Protein 9HNH (pdb70)

Foldseek 3Di:
DVVVLVVVLCVLVVDDDDQVVSLVSVVVVLVVCLVVPDLVVSLVSVLCCQVRPDHDQVSLLVSVVVSLVVLLVPHDPVVNLVSLLCCQVRHDHDQVSNLVSVVVVLVSCVVHDDPVSNVVSLVCCLVRRDHDVVSVVVVVVVVVVVVVVVD

Structure (mmCIF, N/CA/C/O backbone):
data_9HNH
#
_entry.id   9HNH
#
_cell.length_a   74.841
_cell.length_b   74.841
_cell.length_c   50.878
_cell.angle_alpha   90.000
_cell.angle_beta   90.000
_cell.angle_gamma   90.000
#
_symmetry.space_group_name_H-M   'I 41'
#
loop_
_atom_site.group_PDB
_atom_site.id
_atom_site.type_symbol
_atom_site.label_atom_id
_atom_site.label_alt_id
_atom_site.label_comp_id
_atom_site.label_asym_id
_atom_site.label_entity_id
_atom_site.label_seq_id
_atom_site.pdbx_PDB_ins_code
_atom_site.Cartn_x
_atom_site.Cartn_y
_atom_site.Cartn_z
_atom_site.occupancy
_atom_site.B_iso_or_equiv
_atom_site.auth_seq_id
_atom_site.auth_comp_id
_atom_site.auth_asym_id
_atom_site.auth_atom_id
_atom_site.pdbx_PDB_model_num
ATOM 1 N N . TRP A 1 23 ? -21.23013 12.17427 -1.15132 1.000 180.66101 2 TRP A N 1
ATOM 2 C CA . TRP A 1 23 ? -20.77917 11.60536 0.11277 1.000 175.69054 2 TRP A CA 1
ATOM 3 C C . TRP A 1 23 ? -19.26455 11.71350 0.25217 1.000 173.94350 2 TRP A C 1
ATOM 4 O O . TRP A 1 23 ? -18.61545 10.80539 0.77237 1.000 167.35404 2 TRP A O 1
ATOM 6 N N . GLU A 1 24 ? -18.70577 12.83399 -0.21541 1.000 182.53380 3 GLU A N 1
ATOM 7 C CA . GLU A 1 24 ? -17.26026 13.02244 -0.14400 1.000 179.15517 3 GLU A CA 1
ATOM 8 C C . GLU A 1 24 ? -16.79325 13.23489 1.29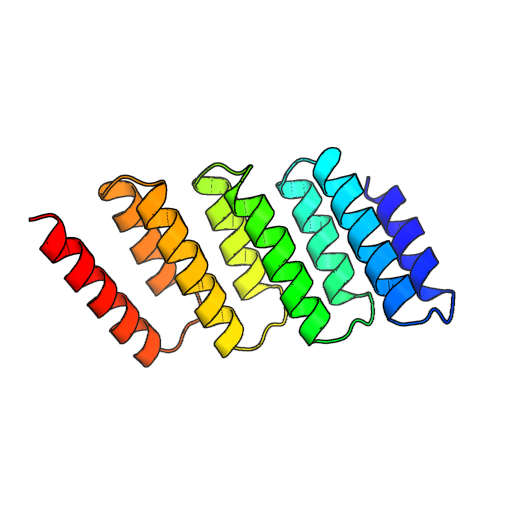133 1.000 181.30985 3 GLU A C 1
ATOM 9 O O . GLU A 1 24 ? -15.66338 12.86934 1.63512 1.000 173.84012 3 GLU A O 1
ATOM 15 N N . GLU A 1 25 ? -17.64362 13.81529 2.14089 1.000 170.91618 4 GLU A N 1
ATOM 16 C CA . GLU A 1 25 ? -17.31852 13.94038 3.55662 1.000 167.96647 4 GLU A CA 1
ATOM 17 C C . GLU A 1 25 ? -17.43961 12.60662 4.28225 1.000 158.11402 4 GLU A C 1
ATOM 18 O O . GLU A 1 25 ? -16.74136 12.38007 5.27739 1.000 151.15411 4 GLU A O 1
ATOM 20 N N . GLU A 1 26 ? -18.31259 11.71707 3.80273 1.000 162.71565 5 GLU A N 1
ATOM 21 C CA . GLU A 1 26 ? -18.42248 10.3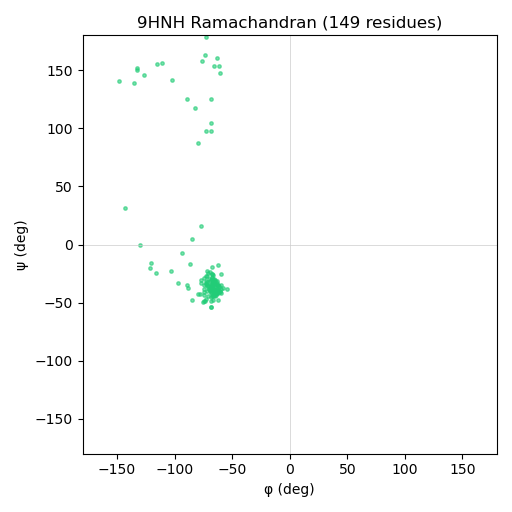9454 4.40768 1.000 157.92314 5 GLU A CA 1
ATOM 22 C C . GLU A 1 26 ? -17.17596 9.56130 4.13680 1.000 158.81495 5 GLU A C 1
ATOM 23 O O . GLU A 1 26 ? -16.70762 8.83117 5.01795 1.000 147.09293 5 GLU A O 1
ATOM 25 N N . LEU A 1 27 ? -16.62027 9.65899 2.92652 1.000 160.05293 6 LEU A N 1
ATOM 26 C CA . LEU A 1 27 ? -15.40372 8.91775 2.61668 1.000 146.83672 6 LEU A CA 1
ATOM 27 C C . LEU A 1 27 ? -14.17108 9.57596 3.21934 1.000 147.96117 6 LEU A C 1
ATOM 28 O O . LEU A 1 27 ? -13.20684 8.88079 3.55350 1.000 143.65404 6 LEU A O 1
ATOM 33 N N . GLU A 1 28 ? -14.17747 10.90393 3.35733 1.000 151.65203 7 GLU A N 1
ATOM 34 C CA . GLU A 1 28 ? -13.03733 11.58475 3.96044 1.000 150.55479 7 GLU A CA 1
ATOM 35 C C . GLU A 1 28 ? -12.87940 11.18983 5.42264 1.000 150.88187 7 GLU A C 1
ATOM 36 O O . GLU A 1 28 ? -11.76035 10.95949 5.89518 1.000 151.39667 7 GLU A O 1
ATOM 38 N N . LYS A 1 29 ? -13.99204 11.09787 6.15391 1.000 153.57397 8 LYS A N 1
ATOM 39 C CA . LYS A 1 29 ? -13.94335 10.59253 7.51877 1.000 145.67635 8 LYS A CA 1
ATOM 40 C C . LYS A 1 29 ? -13.62171 9.10422 7.56260 1.000 142.78977 8 LYS A C 1
ATOM 41 O O . LYS A 1 29 ? -13.11281 8.62359 8.58053 1.000 146.60207 8 LYS A O 1
ATOM 43 N N . PHE A 1 30 ? -13.89363 8.37199 6.47719 1.000 141.33624 9 PHE A N 1
ATOM 44 C CA . PHE A 1 30 ? -13.61463 6.94042 6.43882 1.000 136.66923 9 PHE A CA 1
ATOM 45 C C . PHE A 1 30 ? -12.14088 6.66542 6.16783 1.000 139.24347 9 PHE A C 1
ATOM 46 O O . PHE A 1 30 ? -11.54337 5.79404 6.80889 1.000 140.92854 9 PHE A O 1
ATOM 54 N N . ILE A 1 31 ? -11.53936 7.40235 5.23130 1.000 141.57830 10 ILE A N 1
ATOM 55 C CA . ILE A 1 31 ? -10.11894 7.22704 4.94244 1.000 145.14146 10 ILE A CA 1
ATOM 56 C C . ILE A 1 31 ? -9.28422 7.60267 6.15858 1.000 152.25315 10 ILE A C 1
ATOM 57 O O . ILE A 1 31 ? -8.31553 6.91490 6.50471 1.000 151.08375 10 ILE A O 1
ATOM 62 N N . ARG A 1 32 ? -9.65637 8.69141 6.83553 1.000 172.64233 11 ARG A N 1
ATOM 63 C CA . ARG A 1 32 ? -8.98314 9.05987 8.07468 1.000 179.08493 11 ARG A CA 1
ATOM 64 C C . ARG A 1 32 ? -9.25485 8.04683 9.17822 1.000 176.39430 11 ARG A C 1
ATOM 65 O O . ARG A 1 32 ? -8.42109 7.86709 10.07237 1.000 189.40881 11 ARG A O 1
ATOM 67 N N . TYR A 1 33 ? -10.40552 7.37358 9.12671 1.000 149.21704 12 TYR A N 1
ATOM 68 C CA . TYR A 1 33 ? -10.74907 6.39515 10.15361 1.000 144.47174 12 TYR A CA 1
ATOM 69 C C . TYR A 1 33 ? -9.87587 5.15046 10.04412 1.000 139.17520 12 TYR A C 1
ATOM 70 O O . TYR A 1 33 ? -9.37229 4.64292 11.05283 1.000 138.45752 12 TYR A O 1
ATOM 79 N N . LEU A 1 34 ? -9.67928 4.64747 8.82262 1.000 140.74256 13 LEU A N 1
ATOM 80 C CA . LEU A 1 34 ? -8.84496 3.46475 8.63080 1.000 142.70725 13 LEU A CA 1
ATOM 81 C C . LEU A 1 34 ? -7.36814 3.77325 8.81864 1.000 149.50580 13 LEU A C 1
ATOM 82 O O . LEU A 1 34 ? -6.61275 2.91850 9.29573 1.000 151.92061 13 LEU A O 1
ATOM 87 N N . LYS A 1 35 ? -6.93614 4.97399 8.43336 1.000 149.51416 14 LYS A N 1
ATOM 88 C CA . LYS A 1 35 ? -5.51604 5.29825 8.49163 1.000 148.52662 14 LYS A CA 1
ATOM 89 C C . LYS A 1 35 ? -5.05692 5.53410 9.92426 1.000 152.13423 14 LYS A C 1
ATOM 90 O O . LYS A 1 35 ? -3.92218 5.19593 10.27990 1.000 159.41732 14 LYS A O 1
ATOM 92 N N . GLU A 1 36 ? -5.92116 6.10388 10.76110 1.000 163.75065 15 GLU A N 1
ATOM 93 C CA . GLU A 1 36 ? -5.54108 6.46223 12.12612 1.000 163.90444 15 GLU A CA 1
ATOM 94 C C . GLU A 1 36 ? -5.47899 5.26894 13.07489 1.000 168.23017 15 GLU A C 1
ATOM 95 O O . GLU A 1 36 ? -5.45374 5.49638 14.29133 1.000 165.68504 15 GLU A O 1
ATOM 97 N N . ASN A 1 37 ? -5.44854 4.02504 12.60310 1.000 171.75708 16 ASN A N 1
ATOM 98 C CA . ASN A 1 37 ? -5.40680 2.88143 13.49985 1.000 177.60948 16 ASN A CA 1
ATOM 99 C C . ASN A 1 37 ? -4.62169 1.75690 12.84871 1.000 177.42174 16 ASN A C 1
ATOM 100 O O . ASN A 1 37 ? -4.72935 1.52983 11.64156 1.000 178.50209 16 ASN A O 1
ATOM 102 N N . ASP A 1 38 ? -3.82540 1.06599 13.65711 1.000 186.03431 17 ASP A N 1
ATOM 103 C CA . ASP A 1 38 ? -3.06505 -0.09460 13.19643 1.000 189.41765 17 ASP A CA 1
ATOM 104 C C . ASP A 1 38 ? -4.01891 -1.27834 13.15280 1.000 202.25209 17 ASP A C 1
ATOM 105 O O . ASP A 1 38 ? -4.15422 -2.03467 14.11647 1.000 199.24357 17 ASP A O 1
ATOM 107 N N . LEU A 1 39 ? -4.69718 -1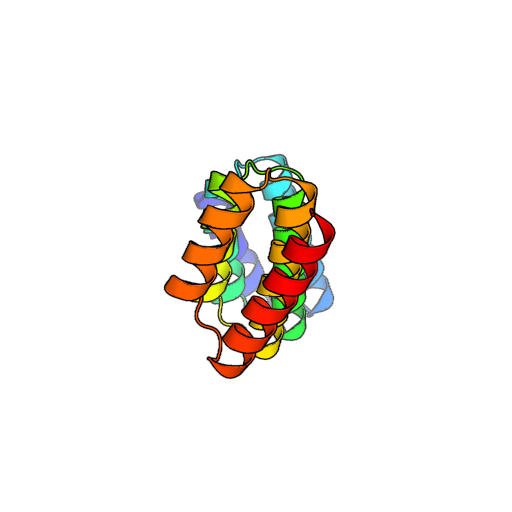.42936 12.02175 1.000 229.19704 18 LEU A N 1
ATOM 108 C CA . LEU A 1 39 ? -5.68248 -2.47989 11.85004 1.000 231.80046 18 LEU A CA 1
ATOM 109 C C . LEU A 1 39 ? -5.10420 -3.61786 11.02303 1.000 230.62652 18 LEU A C 1
ATOM 110 O O . LEU A 1 39 ? -4.34742 -3.37418 10.07638 1.000 235.19066 18 LEU A O 1
ATOM 115 N N . PRO A 1 40 ? -5.42541 -4.86289 11.37136 1.000 187.97876 19 PRO A N 1
ATOM 116 C CA . PRO A 1 40 ? -4.92261 -5.99725 10.59130 1.000 168.79789 19 PRO A CA 1
ATOM 117 C C . PRO A 1 40 ? -5.44766 -5.95309 9.16483 1.000 155.34710 19 PRO A C 1
ATOM 118 O O . PRO A 1 40 ? -6.43960 -5.28777 8.85678 1.000 152.14876 19 PRO A O 1
ATOM 122 N N . GLU A 1 41 ? -4.75505 -6.68068 8.28578 1.000 146.38960 20 GLU A N 1
ATOM 123 C CA . GLU A 1 41 ? -5.09470 -6.65139 6.86696 1.000 136.06513 20 GLU A CA 1
ATOM 124 C C . GLU A 1 41 ? -6.52323 -7.11774 6.62302 1.000 129.32521 20 GLU A C 1
ATOM 125 O O . GLU A 1 41 ? -7.24431 -6.52548 5.81362 1.000 125.57476 20 GLU A O 1
ATOM 131 N N . GLU A 1 42 ? -6.95396 -8.17268 7.31750 1.000 128.79746 21 GLU A N 1
ATOM 132 C CA . GLU A 1 42 ? -8.28500 -8.71774 7.06954 1.000 125.85588 21 GLU A CA 1
ATOM 133 C C . GLU A 1 42 ? -9.37694 -7.75719 7.52518 1.000 128.23787 21 GLU A C 1
ATOM 134 O O . GLU A 1 42 ? -10.38687 -7.58569 6.83240 1.000 121.55587 21 GLU A O 1
ATOM 140 N N . GLU A 1 43 ? -9.19823 -7.12554 8.68759 1.000 137.28454 22 GLU A N 1
ATOM 141 C CA . GLU A 1 43 ? -10.18974 -6.16241 9.15604 1.000 140.36669 22 GLU A CA 1
ATOM 142 C C . GLU A 1 43 ? -10.20820 -4.91997 8.27517 1.000 129.27174 22 GLU A C 1
ATOM 143 O O . GLU A 1 43 ? -11.27152 -4.33445 8.03910 1.000 125.98228 22 GLU A O 1
ATOM 149 N N . LYS A 1 44 ? -9.04165 -4.50274 7.77932 1.000 128.50594 23 LYS A N 1
ATOM 150 C CA . LYS A 1 44 ? -9.00050 -3.38605 6.84346 1.000 122.43122 23 LYS A CA 1
ATOM 151 C C . LYS A 1 44 ? -9.63227 -3.75902 5.50861 1.000 114.82034 23 LYS A C 1
ATOM 152 O O . LYS A 1 44 ? -10.20727 -2.89781 4.83432 1.000 109.11817 23 LYS A O 1
ATOM 158 N N . GLU A 1 45 ? -9.54709 -5.03348 5.11848 1.000 119.54818 24 GLU A N 1
ATOM 159 C CA . GLU A 1 45 ? -10.13234 -5.47399 3.85673 1.000 113.53633 24 GLU A CA 1
ATOM 160 C C . GLU A 1 45 ? -11.65163 -5.55889 3.93950 1.000 110.74067 24 GLU A C 1
ATOM 161 O O . GLU A 1 45 ? -12.34560 -5.17720 2.99155 1.000 108.82489 24 GLU A O 1
ATOM 167 N N . LYS A 1 46 ? -12.18852 -6.05882 5.05608 1.000 111.33516 25 LYS A N 1
ATOM 168 C CA . LYS A 1 46 ? -13.63924 -6.09465 5.21032 1.000 109.15004 25 LYS A CA 1
ATOM 169 C C . LYS A 1 46 ? -14.22413 -4.69214 5.30948 1.000 106.48207 25 LYS A C 1
ATOM 170 O O . LYS A 1 46 ? -15.34809 -4.45845 4.85348 1.000 104.91538 25 LYS A O 1
ATOM 176 N N . LEU A 1 47 ? -13.48125 -3.74864 5.89246 1.000 115.33587 26 LEU A N 1
ATOM 177 C CA . LEU A 1 47 ? -13.98577 -2.38461 6.01273 1.000 108.61341 26 LEU A CA 1
ATOM 178 C C . LEU A 1 47 ? -13.94021 -1.65579 4.67429 1.000 108.37956 26 LEU A C 1
ATOM 179 O O . LEU A 1 47 ? -14.85530 -0.89063 4.34806 1.000 107.58328 26 LEU A O 1
ATOM 184 N N . VAL A 1 48 ? -12.88664 -1.88036 3.88491 1.000 107.12346 27 VAL A N 1
ATOM 185 C CA . VAL A 1 48 ? -12.83230 -1.31024 2.54060 1.000 106.35945 27 VAL A CA 1
ATOM 186 C C . VAL A 1 48 ? -13.92722 -1.91093 1.66709 1.000 108.46158 27 VAL A C 1
ATOM 187 O O . VAL A 1 48 ? -14.58528 -1.20344 0.89401 1.000 108.94629 27 VAL A O 1
ATOM 191 N N . ARG A 1 49 ? -14.14529 -3.22357 1.78326 1.000 104.67924 28 ARG A N 1
ATOM 192 C CA . ARG A 1 49 ? -15.23471 -3.86963 1.05664 1.000 104.67239 28 ARG A CA 1
ATOM 193 C C . ARG A 1 49 ? -16.58671 -3.31240 1.48470 1.000 111.51838 28 ARG A C 1
ATOM 194 O O . ARG A 1 49 ? -17.42439 -2.96926 0.64364 1.000 115.48344 28 ARG A O 1
ATOM 202 N N . GLU A 1 50 ? -16.81673 -3.21961 2.79784 1.000 114.40477 29 GLU A N 1
ATOM 203 C CA . GLU A 1 50 ? -18.11814 -2.79438 3.30371 1.000 112.19090 29 GLU A CA 1
ATOM 204 C C . GLU A 1 50 ? -18.42527 -1.35057 2.92868 1.000 117.51656 29 GLU A C 1
ATOM 205 O O . GLU A 1 50 ? -19.59451 -0.99939 2.73268 1.000 126.28073 29 GLU A O 1
ATOM 211 N N . PHE A 1 51 ? -17.40004 -0.50271 2.82086 1.000 113.63525 30 PHE A N 1
ATOM 212 C CA . PHE A 1 51 ? -17.62990 0.86693 2.37460 1.000 115.98390 30 PHE A CA 1
ATOM 213 C C . PHE A 1 51 ? -17.89206 0.91081 0.87607 1.000 118.87226 30 PHE A C 1
ATOM 214 O O . PHE A 1 51 ? -18.84945 1.54685 0.42054 1.000 122.60385 30 PHE A O 1
ATOM 222 N N . LEU A 1 52 ? -17.04310 0.24371 0.09110 1.000 118.95877 31 LEU A N 1
ATOM 223 C CA . LEU A 1 52 ? -17.26635 0.16794 -1.34666 1.000 121.62216 31 LEU A CA 1
ATOM 224 C C . LEU A 1 52 ? -18.57188 -0.53452 -1.68924 1.000 128.49495 31 LEU A C 1
ATOM 225 O O . LEU A 1 52 ? -19.05560 -0.39448 -2.81671 1.000 133.56333 31 LEU A O 1
ATOM 230 N N . ARG A 1 53 ? -19.14841 -1.28719 -0.75065 1.000 128.42219 32 ARG A N 1
ATOM 231 C CA . ARG A 1 53 ? -20.45188 -1.90050 -0.96593 1.000 135.33537 32 ARG A CA 1
ATOM 232 C C . ARG A 1 53 ? -21.58531 -0.98418 -0.52457 1.000 140.98671 32 ARG A C 1
ATOM 233 O O . ARG A 1 53 ? -22.65426 -0.97862 -1.14421 1.000 149.44328 32 ARG A O 1
ATOM 235 N N . LYS A 1 54 ? -21.37055 -0.20499 0.53835 1.000 134.02038 33 LYS A N 1
ATOM 236 C CA . LYS A 1 54 ? -22.36271 0.78872 0.93510 1.000 139.38059 33 LYS A CA 1
ATOM 237 C C . LYS A 1 54 ? -22.49962 1.87381 -0.12524 1.000 149.08647 33 LYS A C 1
ATOM 238 O O . LYS A 1 54 ? -23.61632 2.28470 -0.46219 1.000 158.98779 33 LYS A O 1
ATOM 244 N N . ALA A 1 55 ? -21.37428 2.34605 -0.66648 1.000 160.86451 34 ALA A N 1
ATOM 245 C CA . ALA A 1 55 ? -21.42080 3.27619 -1.78614 1.000 170.16923 34 ALA A CA 1
ATOM 246 C C . ALA A 1 55 ? -21.85573 2.58996 -3.07390 1.000 178.61688 34 ALA A C 1
ATOM 247 O O . ALA A 1 55 ? -22.34935 3.26014 -3.98634 1.000 187.38469 34 ALA A O 1
ATOM 249 N N . LYS A 1 56 ? -21.68523 1.26909 -3.16374 1.000 166.69113 35 LYS A N 1
ATOM 250 C CA . LYS A 1 56 ? -22.20868 0.52328 -4.30242 1.000 169.68586 35 LYS A CA 1
ATOM 251 C C . LYS A 1 56 ? -23.73108 0.52962 -4.31621 1.000 177.11933 35 LYS A C 1
ATOM 252 O O . LYS A 1 56 ? -24.34235 0.56044 -5.39058 1.000 178.93372 35 LYS A O 1
ATOM 258 N N . GLU A 1 57 ? -24.35644 0.52008 -3.14109 1.000 189.69415 36 GLU A N 1
ATOM 259 C CA . GLU A 1 57 ? -25.80763 0.52876 -3.03432 1.000 194.84353 36 GLU A CA 1
ATOM 260 C C . GLU A 1 57 ? -26.39269 1.92746 -2.88759 1.000 199.60816 36 GLU A C 1
ATOM 261 O O . GLU A 1 57 ? -27.61947 2.07207 -2.92235 1.000 212.34232 36 GLU A O 1
ATOM 263 N N . ASN A 1 58 ? -25.55748 2.95711 -2.72592 1.000 186.28393 37 ASN A N 1
ATOM 264 C CA . ASN A 1 58 ? -26.04401 4.30751 -2.48378 1.000 186.48061 37 ASN A CA 1
ATOM 265 C C . ASN A 1 58 ? -25.60152 5.33617 -3.51377 1.000 188.76338 37 ASN A C 1
ATOM 266 O O . ASN A 1 58 ? -26.24104 6.38815 -3.61120 1.000 187.57590 37 ASN A O 1
ATOM 271 N N . LEU A 1 59 ? -24.54475 5.07718 -4.27643 1.000 207.65385 38 LEU A N 1
ATOM 272 C CA . LEU A 1 59 ? -24.02081 6.04718 -5.22490 1.000 203.95946 38 LEU A CA 1
ATOM 273 C C . LEU A 1 59 ? -24.26576 5.59514 -6.65773 1.000 208.88872 38 LEU A C 1
ATOM 274 O O . LEU A 1 59 ? -24.42450 4.40525 -6.94482 1.000 207.76276 38 LEU A O 1
ATOM 279 N N . ASN A 1 60 ? -24.29364 6.57241 -7.55716 1.000 206.74409 39 ASN A N 1
ATOM 280 C CA . ASN A 1 60 ? -24.27205 6.29425 -8.98028 1.000 210.00881 39 ASN A CA 1
ATOM 281 C C . ASN A 1 60 ? -22.85460 5.91644 -9.40405 1.000 218.09181 39 ASN A C 1
ATOM 282 O O . ASN A 1 60 ? -21.88588 6.24313 -8.71408 1.000 210.92546 39 ASN A O 1
ATOM 287 N N . PRO A 1 61 ? -22.70498 5.21031 -10.52894 1.000 261.84085 40 PRO A N 1
ATOM 288 C CA . PRO A 1 61 ? -21.37953 4.67215 -10.88468 1.000 255.60878 40 PRO A CA 1
ATOM 289 C C . PRO A 1 61 ? -20.29422 5.72164 -11.05964 1.000 248.11266 40 PRO A C 1
ATOM 290 O O . PRO A 1 61 ? -19.11328 5.39190 -10.89541 1.000 244.79307 40 PRO A O 1
ATOM 294 N N . GLU A 1 62 ? -20.63968 6.96729 -11.38844 1.000 214.96919 41 GLU A N 1
ATOM 295 C CA . GLU A 1 62 ? -19.60639 7.98651 -11.54175 1.000 198.82590 41 GLU A CA 1
ATOM 296 C C . GLU A 1 62 ? -19.04993 8.41167 -10.18870 1.000 194.65315 41 GLU A C 1
ATOM 297 O O . GLU A 1 62 ? -17.82935 8.47722 -10.00128 1.000 188.12828 41 GLU A O 1
ATOM 303 N N . GLU A 1 63 ? -19.93147 8.71395 -9.23261 1.000 191.49911 42 GLU A N 1
ATOM 304 C CA . GLU A 1 63 ? -19.46661 9.06247 -7.89440 1.000 187.39757 42 GLU A CA 1
ATOM 305 C C . GLU A 1 63 ? -18.81060 7.86742 -7.21576 1.000 182.65743 42 GLU A C 1
ATOM 306 O O . GLU A 1 63 ? -17.83465 8.02515 -6.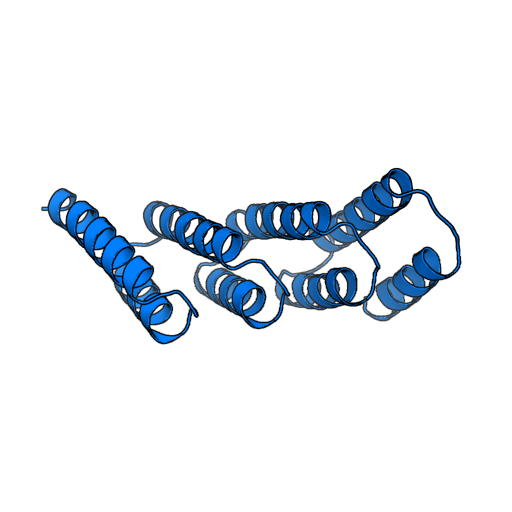47352 1.000 178.70198 42 GLU A O 1
ATOM 308 N N . LEU A 1 64 ? -19.32813 6.66074 -7.46630 1.000 189.77021 43 LEU A N 1
ATOM 309 C CA . LEU A 1 64 ? -18.73925 5.46298 -6.87592 1.000 177.78451 43 LEU A CA 1
ATOM 310 C C . LEU A 1 64 ? -17.31416 5.23746 -7.36576 1.000 167.06976 43 LEU A C 1
ATOM 311 O O . LEU A 1 64 ? -16.48126 4.70529 -6.62279 1.000 162.42874 43 LEU A O 1
ATOM 316 N N . PHE A 1 65 ? -17.00731 5.64050 -8.60147 1.000 168.27836 44 PHE A N 1
ATOM 317 C CA . PHE A 1 65 ? -15.64620 5.47958 -9.09960 1.000 158.69914 44 PHE A CA 1
ATOM 318 C C . PHE A 1 65 ? -14.69937 6.52811 -8.53171 1.000 145.78989 44 PHE A C 1
ATOM 319 O O . PHE A 1 65 ? -13.51170 6.24223 -8.33912 1.000 135.54096 44 PHE A O 1
ATOM 327 N N . LYS A 1 66 ? -15.19487 7.74088 -8.27413 1.000 155.33632 45 LYS A N 1
ATOM 328 C CA . LYS A 1 66 ? -14.35673 8.76020 -7.65206 1.000 152.32761 45 LYS A CA 1
ATOM 329 C C . LYS A 1 66 ? -13.88966 8.31346 -6.27242 1.000 148.00197 45 LYS A C 1
ATOM 330 O O . LYS A 1 66 ? -12.73455 8.54141 -5.89343 1.000 136.84459 45 LYS A O 1
ATOM 332 N N . VAL A 1 67 ? -14.77381 7.66774 -5.50980 1.000 150.73268 46 VAL A N 1
ATOM 333 C CA . VAL A 1 67 ? -14.37546 7.10391 -4.22462 1.000 142.76009 46 VAL A CA 1
ATOM 334 C C . VAL A 1 67 ? -13.42596 5.93199 -4.43350 1.000 137.31972 46 VAL A C 1
ATOM 335 O O . VAL A 1 67 ? -12.45925 5.75196 -3.68146 1.000 133.35481 46 VAL A O 1
ATOM 339 N N . PHE A 1 68 ? -13.68737 5.12365 -5.46519 1.000 131.93662 47 PHE A N 1
ATOM 340 C CA . PHE A 1 68 ? -12.90448 3.91667 -5.71218 1.000 121.49330 47 PHE A CA 1
ATOM 341 C C . PHE A 1 68 ? -11.43973 4.24423 -5.96942 1.000 121.10823 47 PHE A C 1
ATOM 342 O O . PHE A 1 68 ? -10.54669 3.50308 -5.54273 1.000 117.66863 47 PHE A O 1
ATOM 350 N N . LEU A 1 69 ? -11.17118 5.36061 -6.64947 1.000 129.41267 48 LEU A N 1
ATOM 351 C CA . LEU A 1 69 ? -9.78939 5.72949 -6.93725 1.000 126.50206 48 LEU A CA 1
ATOM 352 C C . LEU A 1 69 ? -9.06651 6.19429 -5.67918 1.000 130.77009 48 LEU A C 1
ATOM 353 O O . LEU A 1 69 ? -7.89609 5.85627 -5.46925 1.000 137.48767 48 LEU A O 1
ATOM 355 N N . ARG A 1 70 ? -9.74914 6.96033 -4.82524 1.000 127.33933 49 ARG A N 1
ATOM 356 C CA . ARG A 1 70 ? -9.09982 7.49117 -3.63190 1.000 129.49094 49 ARG A CA 1
ATOM 357 C C . ARG A 1 70 ? -8.74584 6.39284 -2.63679 1.000 131.13698 49 ARG A C 1
ATOM 358 O O . ARG A 1 70 ? -7.77574 6.53355 -1.88470 1.000 134.28685 49 ARG A O 1
ATOM 366 N N . ILE A 1 71 ? -9.50904 5.30061 -2.61215 1.000 128.61333 50 ILE A N 1
ATOM 367 C CA . ILE A 1 71 ? -9.24244 4.23341 -1.65306 1.000 127.31178 50 ILE A CA 1
ATOM 368 C C . ILE A 1 71 ? -8.03096 3.41439 -2.08010 1.000 130.53178 50 ILE A C 1
ATOM 369 O O . ILE A 1 71 ? -7.12077 3.16716 -1.28195 1.000 131.12601 50 ILE A O 1
ATOM 374 N N . ILE A 1 72 ? -7.99720 2.98327 -3.34406 1.000 138.63938 51 ILE A N 1
ATOM 375 C CA . ILE A 1 72 ? -6.85156 2.22117 -3.83646 1.000 134.38460 51 ILE A CA 1
ATOM 376 C C . ILE A 1 72 ? -5.58466 3.06167 -3.77124 1.000 147.26192 51 ILE A C 1
ATOM 377 O O . ILE A 1 72 ? -4.50368 2.56201 -3.43574 1.000 150.04493 51 ILE A O 1
ATOM 382 N N . ASN A 1 73 ? -5.69650 4.34958 -4.09314 1.000 182.31736 52 ASN A N 1
ATOM 383 C CA . ASN A 1 73 ? -4.52093 5.21067 -4.12877 1.000 188.02717 52 ASN A CA 1
ATOM 384 C C . ASN A 1 73 ? -3.96581 5.43572 -2.72611 1.000 195.24074 52 ASN A C 1
ATOM 385 O O . ASN A 1 73 ? -2.78406 5.17851 -2.46632 1.000 199.12761 52 ASN A O 1
ATOM 390 N N . GLU A 1 74 ? -4.81223 5.89390 -1.80263 1.000 160.58130 53 GLU A N 1
ATOM 391 C CA . GLU A 1 74 ? -4.37209 6.33151 -0.48323 1.000 149.16536 53 GLU A CA 1
ATOM 392 C C . GLU A 1 74 ? -4.24268 5.18113 0.51226 1.000 144.25472 53 GLU A C 1
ATOM 393 O O . GLU A 1 74 ? -3.23097 5.08655 1.21343 1.000 141.98454 53 GLU A O 1
ATOM 399 N N . VAL A 1 75 ? -5.24698 4.31577 0.59851 1.000 144.85073 54 VAL A N 1
ATOM 400 C CA . VAL A 1 75 ? -5.24109 3.27503 1.63509 1.000 135.19266 54 VAL A CA 1
ATOM 401 C C . VAL A 1 75 ? -4.13229 2.27107 1.33669 1.000 135.99312 54 VAL A C 1
ATOM 402 O O . VAL A 1 75 ? -4.08838 1.71042 0.22668 1.000 135.20175 54 VAL A O 1
ATOM 406 N N . PRO A 1 76 ? -3.22312 2.01048 2.27973 1.000 135.01837 55 PRO A N 1
ATOM 407 C CA . PRO A 1 76 ? -2.16119 1.02652 2.03336 1.000 136.94611 55 PRO A CA 1
ATOM 408 C C . PRO A 1 76 ? -2.68473 -0.40150 2.04348 1.000 143.75110 55 PRO A C 1
ATOM 409 O O . PRO A 1 76 ? -2.84893 -1.00844 3.10634 1.000 136.92614 55 PRO A O 1
ATOM 413 N N . LEU A 1 77 ? -2.94354 -0.94774 0.86413 1.000 129.84108 56 LEU A N 1
ATOM 414 C CA . LEU A 1 77 ? -3.53227 -2.26692 0.71219 1.000 125.00483 56 LEU A CA 1
ATOM 415 C C . LEU A 1 77 ? -2.55996 -3.22411 0.03738 1.000 124.52358 56 LEU A C 1
ATOM 416 O O . LEU A 1 77 ? -1.66042 -2.79669 -0.69463 1.000 120.72761 56 LEU A O 1
ATOM 421 N N . PRO A 1 78 ? -2.70437 -4.53178 0.26399 1.000 121.04912 57 PRO A N 1
ATOM 422 C CA . PRO A 1 78 ? -1.92223 -5.49476 -0.51727 1.000 122.07293 57 PRO A CA 1
ATOM 423 C C . PRO A 1 78 ? -2.23239 -5.36597 -1.99923 1.000 120.16719 57 PRO A C 1
ATOM 424 O O . PRO A 1 78 ? -3.35093 -5.03372 -2.39715 1.000 121.71131 57 PRO A O 1
ATOM 428 N N . GLU A 1 79 ? -1.21283 -5.62861 -2.81812 1.000 120.93279 58 GLU A N 1
ATOM 429 C CA . GLU A 1 79 ? -1.36260 -5.46518 -4.25946 1.000 114.18589 58 GLU A CA 1
ATOM 430 C C . GLU A 1 79 ? -2.39299 -6.43238 -4.82364 1.000 104.35453 58 GLU A C 1
ATOM 431 O O . GLU A 1 79 ? -3.17749 -6.06775 -5.70722 1.000 104.75806 58 GLU A O 1
ATOM 437 N N . GLU A 1 80 ? -2.40827 -7.67184 -4.32992 1.000 102.13261 59 GLU A N 1
ATOM 438 C CA . GLU A 1 80 ? -3.42544 -8.61217 -4.78362 1.000 98.30678 59 GLU A CA 1
ATOM 439 C C . GLU A 1 80 ? -4.81475 -8.16715 -4.35004 1.000 97.11723 59 GLU A C 1
ATOM 440 O O . GLU A 1 80 ? -5.80335 -8.45627 -5.03281 1.000 91.72056 59 GLU A O 1
ATOM 446 N N . PHE A 1 81 ? -4.91121 -7.45613 -3.22566 1.000 99.74338 60 PHE A N 1
ATOM 447 C CA . PHE A 1 81 ? -6.19595 -6.89341 -2.82520 1.000 98.38250 60 PHE A CA 1
ATOM 448 C C . PHE A 1 81 ? -6.58407 -5.71211 -3.70500 1.000 94.98117 60 PHE A C 1
ATOM 449 O O . PHE A 1 81 ? -7.77579 -5.48307 -3.93702 1.000 89.32779 60 PHE A O 1
ATOM 457 N N . LYS A 1 82 ? -5.60234 -4.95363 -4.20186 1.000 95.94986 61 LYS A N 1
ATOM 458 C CA . LYS A 1 82 ? -5.90400 -3.93231 -5.19920 1.000 90.93069 61 LYS A CA 1
ATOM 459 C C . LYS A 1 82 ? -6.44100 -4.56699 -6.47372 1.000 87.14709 61 LYS A C 1
ATOM 460 O O . LYS A 1 82 ? -7.39681 -4.06133 -7.07290 1.000 85.04399 61 LYS A O 1
ATOM 466 N N . LYS A 1 83 ? -5.83579 -5.67870 -6.90292 1.000 90.53570 62 LYS A N 1
ATOM 467 C CA . LYS A 1 83 ? -6.37690 -6.42935 -8.03097 1.000 83.44789 62 LYS A CA 1
ATOM 468 C C . LYS A 1 83 ? -7.78702 -6.92031 -7.73234 1.000 84.51445 62 LYS A C 1
ATOM 469 O O . LYS A 1 83 ? -8.66592 -6.87918 -8.60167 1.000 82.76928 62 LYS A O 1
ATOM 475 N N . LYS A 1 84 ? -8.01983 -7.38812 -6.50276 1.000 88.60113 63 LYS A N 1
ATOM 476 C CA . LYS A 1 84 ? -9.32718 -7.92665 -6.14334 1.000 86.38368 63 LYS A CA 1
ATOM 477 C C . LYS A 1 84 ? -10.39810 -6.84507 -6.17163 1.000 84.89094 63 LYS A C 1
ATOM 478 O O . LYS A 1 84 ? -11.50045 -7.07217 -6.68093 1.000 86.61217 63 LYS A O 1
ATOM 480 N N . LEU A 1 85 ? -10.09270 -5.66281 -5.63129 1.000 88.22376 64 LEU A N 1
ATOM 481 C CA . LEU A 1 85 ? -11.05281 -4.56466 -5.66590 1.000 87.60257 64 LEU A CA 1
ATOM 482 C C . LEU A 1 85 ? -11.37585 -4.16169 -7.09786 1.000 85.45242 64 LEU A C 1
ATOM 483 O O . LEU A 1 85 ? -12.51170 -3.78109 -7.40225 1.000 89.88068 64 LEU A O 1
ATOM 488 N N . VAL A 1 86 ? -10.38879 -4.23642 -7.99202 1.000 86.64917 65 VAL A N 1
ATOM 489 C CA . VAL A 1 86 ? -10.63530 -3.89950 -9.38971 1.000 83.84124 65 VAL A CA 1
ATOM 490 C C . VAL A 1 86 ? -11.54416 -4.93773 -10.03558 1.000 81.90294 65 VAL A C 1
ATOM 491 O O . VAL A 1 86 ? -12.43299 -4.59768 -10.82378 1.000 80.80548 65 VAL A O 1
ATOM 495 N N . GLU A 1 87 ? -11.34860 -6.21659 -9.70566 1.000 80.20415 66 GLU A N 1
ATOM 496 C CA . GLU A 1 87 ? -12.20928 -7.25747 -10.26007 1.000 78.75512 66 GLU A CA 1
ATOM 497 C C . GLU A 1 87 ? -13.61866 -7.17489 -9.68883 1.000 84.80881 66 GLU A C 1
ATOM 498 O O . GLU A 1 87 ? -14.59875 -7.39405 -10.40912 1.000 86.39837 66 GLU A O 1
ATOM 504 N N . GLU A 1 88 ? -13.73980 -6.86661 -8.39575 1.000 86.96765 67 GLU A N 1
ATOM 505 C CA . GLU A 1 88 ? -15.05584 -6.76193 -7.77306 1.000 88.31833 67 GLU A CA 1
ATOM 506 C C . GLU A 1 88 ? -15.82212 -5.55768 -8.30514 1.000 92.57033 67 GLU A C 1
ATOM 507 O O . GLU A 1 88 ? -17.01284 -5.65784 -8.62413 1.000 104.08753 67 GLU A O 1
ATOM 513 N N . TYR A 1 89 ? -15.15532 -4.40541 -8.40312 1.000 93.92598 68 TYR A N 1
ATOM 514 C CA . TYR A 1 89 ? -15.82619 -3.21072 -8.90205 1.000 92.82346 68 TYR A CA 1
ATOM 515 C C . TYR A 1 89 ? -16.11720 -3.30977 -10.39269 1.000 95.97061 68 TYR A C 1
ATOM 516 O O . TYR A 1 89 ? -17.14375 -2.80170 -10.85628 1.000 103.03185 68 TYR A O 1
ATOM 525 N N . PHE A 1 90 ? -15.23314 -3.95048 -11.15911 1.000 89.67870 69 PHE A N 1
ATOM 526 C CA . PHE A 1 90 ? -15.50457 -4.12913 -12.58027 1.000 89.31548 69 PHE A CA 1
ATOM 527 C C . PHE A 1 90 ? -16.58921 -5.17236 -12.80958 1.000 94.90981 69 PHE A C 1
ATOM 528 O O . PHE A 1 90 ? -17.29337 -5.11838 -13.82364 1.000 94.62757 69 PHE A O 1
ATOM 536 N N . GLU A 1 91 ? -16.74173 -6.12248 -11.88418 1.000 108.14344 70 GLU A N 1
ATOM 537 C CA . GLU A 1 91 ? -17.84044 -7.07722 -11.98192 1.000 101.66894 70 GLU A CA 1
ATOM 538 C C . GLU A 1 91 ? -19.18002 -6.38040 -11.78567 1.000 100.84775 70 GLU A C 1
ATOM 539 O O . GLU A 1 91 ? -20.11742 -6.58414 -12.56528 1.000 107.81404 70 GLU A O 1
ATOM 545 N N . TRP A 1 92 ? -19.28812 -5.55255 -10.74264 1.000 104.80007 71 TRP A N 1
ATOM 546 C CA . TRP A 1 92 ? -20.48426 -4.73589 -10.57012 1.000 110.55624 71 TRP A CA 1
ATOM 547 C C . TRP A 1 92 ? -20.65652 -3.75583 -11.72030 1.000 109.05273 71 TRP A C 1
ATOM 548 O O . TRP A 1 92 ? -21.78852 -3.44040 -12.10414 1.000 112.31530 71 TRP A O 1
ATOM 559 N N . ALA A 1 93 ? -19.54915 -3.25950 -12.27588 1.000 100.34206 72 ALA A N 1
ATOM 560 C CA . ALA A 1 93 ? -19.63337 -2.34679 -13.40891 1.000 98.47475 72 ALA A CA 1
ATOM 561 C C . ALA A 1 93 ? -20.18394 -3.04298 -14.64584 1.000 95.73277 72 ALA A C 1
ATOM 562 O O . ALA A 1 93 ? -20.77582 -2.39024 -15.51090 1.000 101.10748 72 ALA A O 1
ATOM 564 N N . LYS A 1 94 ? -20.00151 -4.35731 -14.74890 1.000 94.67254 73 LYS A N 1
ATOM 565 C CA . LYS A 1 94 ? -20.60333 -5.13736 -15.82192 1.000 96.00327 73 LYS A CA 1
ATOM 566 C C . LYS A 1 94 ? -22.02836 -5.56850 -15.50393 1.000 98.13985 73 LYS A C 1
ATOM 567 O O . LYS A 1 94 ? -22.62664 -6.30935 -16.29212 1.000 97.32552 73 LYS A O 1
ATOM 573 N N . GLU A 1 95 ? -22.58107 -5.12170 -14.37525 1.000 98.84368 74 GLU A N 1
ATOM 574 C CA . GLU A 1 95 ? -23.91263 -5.51158 -13.94374 1.000 105.59189 74 GLU A CA 1
ATOM 575 C C . GLU A 1 95 ? -24.87694 -4.34600 -13.78798 1.000 110.90921 74 GLU A C 1
ATOM 576 O O . GLU A 1 95 ? -26.08853 -4.58076 -13.71845 1.000 135.13512 74 GLU A O 1
ATOM 582 N N . ASN A 1 96 ? -24.38787 -3.10330 -13.72355 1.000 104.71643 75 ASN A N 1
ATOM 583 C CA . ASN A 1 96 ? -25.26665 -1.96344 -13.48725 1.000 106.05094 75 ASN A CA 1
ATOM 584 C C . ASN A 1 96 ? -24.84067 -0.73380 -14.28211 1.000 103.73291 75 ASN A C 1
ATOM 585 O O . ASN A 1 96 ? -25.04964 0.39763 -13.83056 1.000 110.75505 75 ASN A O 1
ATOM 590 N N . LEU A 1 97 ? -24.25616 -0.92528 -15.46346 1.000 105.27176 76 LEU A N 1
ATOM 591 C CA . LEU A 1 97 ? -23.73694 0.18001 -16.25650 1.000 98.87870 76 LEU A CA 1
ATOM 592 C C . LEU A 1 97 ? -24.13675 0.02802 -17.71552 1.000 95.78066 76 LEU A C 1
ATOM 593 O O . LEU A 1 97 ? -24.10091 -1.07520 -18.26840 1.000 89.99327 76 LEU A O 1
ATOM 598 N N . ASN A 1 98 ? -24.51578 1.14508 -18.33346 1.000 94.24427 77 ASN A N 1
ATOM 599 C CA . ASN A 1 98 ? -24.76091 1.16299 -19.76275 1.000 91.15716 77 ASN A CA 1
ATOM 600 C C . ASN A 1 98 ? -23.42986 1.09233 -20.51320 1.000 89.64482 77 ASN A C 1
ATOM 601 O O . ASN A 1 98 ? -22.36800 1.33005 -19.93137 1.000 85.10027 77 ASN A O 1
ATOM 606 N N . PRO A 1 99 ? -23.45988 0.74540 -21.80509 1.000 90.15313 78 PRO A N 1
ATOM 607 C CA . PRO A 1 99 ? -22.19674 0.59967 -22.55296 1.000 85.04982 78 PRO A CA 1
ATOM 608 C C . PRO A 1 99 ? -21.27771 1.81274 -22.50210 1.00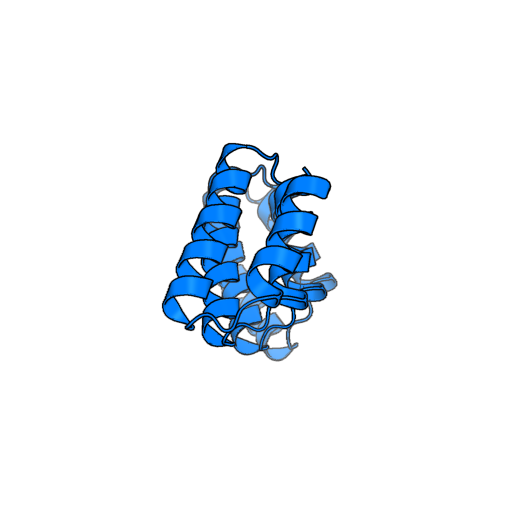0 85.30442 78 PRO A C 1
ATOM 609 O O . PRO A 1 99 ? -20.05504 1.64505 -22.41366 1.000 86.77098 78 PRO A O 1
ATOM 613 N N . GLU A 1 100 ? -21.82465 3.02874 -22.55320 1.000 84.34241 79 GLU A N 1
ATOM 614 C CA . GLU A 1 100 ? -20.97627 4.21672 -22.60015 1.000 81.96807 79 GLU A CA 1
ATOM 615 C C . GLU A 1 100 ? -20.23461 4.42361 -21.28415 1.000 85.26893 79 GLU A C 1
ATOM 616 O O . GLU A 1 100 ? -19.00498 4.55434 -21.26715 1.000 86.15439 79 GLU A O 1
ATOM 618 N N . GLU A 1 101 ? -20.96578 4.45846 -20.16830 1.000 84.38819 80 GLU A N 1
ATOM 619 C CA . GLU A 1 101 ? -20.34030 4.72872 -18.87928 1.000 91.53913 80 GLU A CA 1
ATOM 620 C C . GLU A 1 101 ? -19.47561 3.57145 -18.39665 1.000 88.44208 80 GLU A C 1
ATOM 621 O O . GLU A 1 101 ? -18.55335 3.79437 -17.60493 1.000 85.91690 80 GLU A O 1
ATOM 627 N N . LEU A 1 102 ? -19.75049 2.34400 -18.84526 1.000 92.35086 81 LEU A N 1
ATOM 628 C CA . LEU A 1 102 ? -18.86407 1.23457 -18.50964 1.000 85.03935 81 LEU A CA 1
ATOM 629 C C . LEU A 1 102 ? -17.52796 1.36607 -19.22834 1.000 78.33484 81 LEU A C 1
ATOM 630 O O . LEU A 1 102 ? -16.47563 1.06140 -18.65522 1.000 78.15774 81 LEU A O 1
ATOM 635 N N . PHE A 1 103 ? -17.55003 1.81717 -20.48492 1.000 79.09441 82 PHE A N 1
ATOM 636 C CA . PHE A 1 103 ? -16.30407 2.03192 -21.21281 1.000 74.54179 82 PHE A CA 1
ATOM 637 C C . PHE A 1 103 ? -15.50468 3.17908 -20.60775 1.000 73.46513 82 PHE A C 1
ATOM 638 O O . PHE A 1 103 ? -14.26931 3.13502 -20.58186 1.000 79.98265 82 PHE A O 1
ATOM 646 N N . LYS A 1 104 ? -16.19009 4.21569 -20.11751 1.000 79.98304 83 LYS A N 1
ATOM 647 C CA . LYS A 1 104 ? -15.49146 5.30239 -19.43812 1.000 86.02307 83 LYS A CA 1
ATOM 648 C C . LYS A 1 104 ? -14.86125 4.82029 -18.13834 1.000 77.04907 83 LYS A C 1
ATOM 649 O O . LYS A 1 104 ? -13.72965 5.19762 -17.81251 1.000 78.74305 83 LYS A O 1
ATOM 655 N N . VAL A 1 105 ? -15.58025 3.98831 -17.38271 1.000 76.92652 84 VAL A N 1
ATOM 656 C CA . VAL A 1 105 ? -15.02560 3.43386 -16.15313 1.000 77.21254 84 VAL A CA 1
ATOM 657 C C . VAL A 1 105 ? -13.85872 2.50609 -16.46791 1.000 77.02471 84 VAL A C 1
ATOM 658 O O . VAL A 1 105 ? -12.84382 2.49921 -15.76100 1.000 76.48580 84 VAL A O 1
ATOM 662 N N . PHE A 1 106 ? -13.97288 1.72820 -17.54673 1.000 73.61306 85 PHE A N 1
ATOM 663 C CA . PHE A 1 106 ? -12.90460 0.80708 -17.91961 1.000 65.55620 85 PHE A CA 1
ATOM 664 C C . PHE A 1 106 ? -11.63428 1.55302 -18.31091 1.000 67.65702 85 PHE A C 1
ATOM 665 O O . PHE A 1 106 ? -10.52723 1.13175 -17.95439 1.000 66.70626 85 PHE A O 1
ATOM 673 N N . LEU A 1 107 ? -11.77163 2.65905 -19.04758 1.000 67.43229 86 LEU A N 1
ATOM 674 C CA . LEU A 1 107 ? -10.59892 3.43109 -19.44755 1.000 62.40158 86 LEU A CA 1
ATOM 675 C C . LEU A 1 107 ? -9.89607 4.03415 -18.24081 1.000 60.72609 86 LEU A C 1
ATOM 676 O O . LEU A 1 107 ? -8.66186 4.03176 -18.16594 1.000 63.81964 86 LEU A O 1
ATOM 681 N N . ARG A 1 108 ? -10.66562 4.55438 -17.28367 1.000 60.89097 87 ARG A N 1
ATOM 682 C CA . ARG A 1 108 ? -10.05961 5.20814 -16.13105 1.000 67.11475 87 ARG A CA 1
ATOM 683 C C . ARG A 1 108 ? -9.40689 4.20429 -15.18873 1.000 66.87240 87 ARG A C 1
ATOM 684 O O . ARG A 1 108 ? -8.45588 4.55326 -14.48153 1.000 68.36103 87 ARG A O 1
ATOM 692 N N . ILE A 1 109 ? -9.89450 2.96219 -15.15854 1.000 69.97097 88 ILE A N 1
ATOM 693 C CA . ILE A 1 109 ? -9.21737 1.93334 -14.37436 1.000 66.73021 88 ILE A CA 1
ATOM 694 C C . ILE A 1 109 ? -7.86884 1.59664 -14.99822 1.000 63.76351 88 ILE A C 1
ATOM 695 O O . ILE A 1 109 ? -6.86785 1.41939 -14.29329 1.000 63.01367 88 ILE A O 1
ATOM 700 N N . ILE A 1 110 ? -7.81672 1.51892 -16.32900 1.000 64.46473 89 ILE A N 1
ATOM 701 C C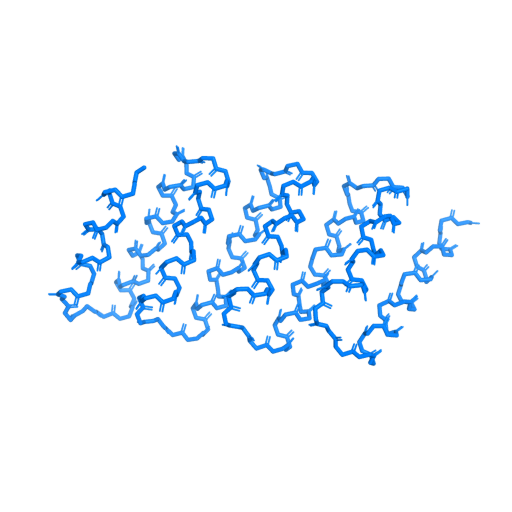A . ILE A 1 110 ? -6.57169 1.17616 -17.00757 1.000 60.34158 89 ILE A CA 1
ATOM 702 C C . ILE A 1 110 ? -5.54860 2.29715 -16.85847 1.000 61.11876 89 ILE A C 1
ATOM 703 O O . ILE A 1 110 ? -4.35856 2.04309 -16.63532 1.000 60.13350 89 ILE A O 1
ATOM 708 N N . ASN A 1 111 ? -5.99343 3.55144 -16.95718 1.000 60.04712 90 ASN A N 1
ATOM 709 C CA . ASN A 1 111 ? -5.08220 4.69061 -17.00240 1.000 59.07553 90 ASN A CA 1
ATOM 710 C C . ASN A 1 111 ? -4.72271 5.23545 -15.62422 1.000 61.44315 90 ASN A C 1
ATOM 711 O O . ASN A 1 111 ? -3.57979 5.65258 -15.40798 1.000 68.03962 90 ASN A O 1
ATOM 716 N N . GLU A 1 112 ? -5.66973 5.25517 -14.68635 1.000 61.60258 91 GLU A N 1
ATOM 717 C CA . GLU A 1 112 ? -5.45577 5.93591 -13.41590 1.000 59.77224 91 GLU A CA 1
ATOM 718 C C . GLU A 1 112 ? -5.15270 4.99898 -12.25447 1.000 58.75506 91 GLU A C 1
ATOM 719 O O . GLU A 1 112 ? -4.55073 5.44206 -11.27059 1.000 58.54792 91 GLU A O 1
ATOM 725 N N . VAL A 1 113 ? -5.54642 3.73215 -12.33056 1.000 60.10804 92 VAL A N 1
ATOM 726 C CA . VAL A 1 113 ? -5.31615 2.77561 -11.25403 1.000 61.87108 92 VAL A CA 1
ATOM 727 C C . VAL A 1 113 ? -3.96200 2.10897 -11.49011 1.000 62.08716 92 VAL A C 1
ATOM 728 O O . VAL A 1 113 ? -3.74445 1.55154 -12.57798 1.000 62.74230 92 VAL A O 1
ATOM 732 N N . PRO A 1 114 ? -3.04339 2.14175 -10.52083 1.000 61.76321 93 PRO A N 1
ATOM 733 C CA . PRO A 1 114 ? -1.75708 1.45013 -10.68805 1.000 61.83702 93 PRO A CA 1
ATOM 734 C C . PRO A 1 114 ? -1.91898 -0.06058 -10.69252 1.000 64.57895 93 PRO A C 1
ATOM 735 O O . PRO A 1 114 ? -2.13422 -0.67582 -9.64298 1.000 68.01669 93 PRO A O 1
ATOM 739 N N . LEU A 1 115 ? -1.81906 -0.66683 -11.86927 1.000 67.92246 94 LEU A N 1
ATOM 740 C CA . LEU A 1 115 ? -2.04228 -2.09296 -12.02309 1.000 64.30083 94 LEU A CA 1
ATOM 741 C C . LEU A 1 115 ? -0.92210 -2.71701 -12.83856 1.000 58.59123 94 LEU A C 1
ATOM 742 O O . LEU A 1 115 ? -0.32668 -2.05612 -13.69644 1.000 55.52411 94 LEU A O 1
ATOM 747 N N . PRO A 1 116 ? -0.60710 -3.98468 -12.58389 1.000 61.01895 95 PRO A N 1
ATOM 748 C CA . PRO A 1 116 ? 0.37033 -4.67979 -13.42527 1.000 59.70055 95 PRO A CA 1
ATOM 749 C C . PRO A 1 116 ? -0.15754 -4.84395 -14.84097 1.000 58.52583 95 PRO A C 1
ATOM 750 O O . PRO A 1 116 ? -1.36826 -4.88841 -15.07907 1.000 52.28301 95 PRO A O 1
ATOM 754 N N . GLU A 1 117 ? 0.77547 -4.93242 -15.79136 1.000 61.62412 96 GLU A N 1
ATOM 755 C CA . GLU A 1 117 ? 0.38254 -4.96203 -17.19529 1.000 59.46914 96 GLU A CA 1
ATOM 756 C C . GLU A 1 117 ? -0.39534 -6.22649 -17.53062 1.000 58.75098 96 GLU A C 1
ATOM 757 O O . GLU A 1 117 ? -1.36291 -6.17665 -18.29775 1.000 58.52321 96 GLU A O 1
ATOM 763 N N . GLU A 1 118 ? 0.00686 -7.36714 -16.96590 1.000 62.57050 97 GLU A N 1
ATOM 764 C CA . GLU A 1 118 ? -0.71052 -8.60909 -17.23318 1.000 62.37803 97 GLU A CA 1
ATOM 765 C C . GLU A 1 118 ? -2.14536 -8.53173 -16.72958 1.000 57.57628 97 GLU A C 1
ATOM 766 O O . GLU A 1 118 ? -3.07015 -9.01968 -17.38873 1.000 59.55746 97 GLU A O 1
ATOM 772 N N . PHE A 1 119 ? -2.35263 -7.91324 -15.56500 1.000 56.86970 98 PHE A N 1
ATOM 773 C CA . PHE A 1 119 ? -3.70855 -7.73528 -15.06115 1.000 57.89797 98 PHE A CA 1
ATOM 774 C C . PHE A 1 119 ? -4.49486 -6.74932 -15.91426 1.000 56.79900 98 PHE A C 1
ATOM 775 O O . PHE A 1 119 ? -5.71022 -6.90625 -16.07598 1.000 52.20422 98 PHE A O 1
ATOM 783 N N . LYS A 1 120 ? -3.82761 -5.72897 -16.46090 1.000 56.68204 99 LYS A N 1
ATOM 784 C CA . LYS A 1 120 ? -4.50330 -4.83079 -17.39059 1.000 55.54086 99 LYS A CA 1
ATOM 785 C C . LYS A 1 120 ? -4.96179 -5.58395 -18.63060 1.000 56.55535 99 LYS A C 1
ATOM 786 O O . LYS A 1 120 ? -6.07290 -5.36274 -19.12572 1.000 59.70101 99 LYS A O 1
ATOM 792 N N . LYS A 1 121 ? -4.11533 -6.48112 -19.14412 1.000 57.91663 100 LYS A N 1
ATOM 793 C CA . LYS A 1 121 ? -4.52199 -7.34287 -20.24803 1.000 57.52406 100 LYS A CA 1
ATOM 794 C C . LYS A 1 121 ? -5.74187 -8.16952 -19.87140 1.000 57.66756 100 LYS A C 1
ATOM 795 O O . LYS A 1 121 ? -6.62542 -8.40334 -20.70383 1.000 62.74960 100 LYS A O 1
ATOM 801 N N . LYS A 1 122 ? -5.80421 -8.62537 -18.61871 1.000 57.23082 101 LYS A N 1
ATOM 802 C CA . LYS A 1 122 ? -6.94434 -9.42056 -18.18069 1.000 56.68349 101 LYS A CA 1
ATOM 803 C C . LYS A 1 122 ? -8.21642 -8.58514 -18.14960 1.000 56.49154 101 LYS A C 1
ATOM 804 O O . LYS A 1 122 ? -9.30298 -9.09128 -18.44882 1.000 55.91303 101 LYS A O 1
ATOM 810 N N . LEU A 1 123 ? -8.10337 -7.30523 -17.78982 1.000 57.42365 102 LEU A N 1
ATOM 811 C CA . LEU A 1 123 ? -9.27477 -6.43692 -17.80355 1.000 54.71285 102 LEU A CA 1
ATOM 812 C C . LEU A 1 123 ? -9.74627 -6.17487 -19.22606 1.000 53.58741 102 LEU A C 1
ATOM 813 O O . LEU A 1 123 ? -10.95284 -6.08472 -19.47853 1.000 57.10380 102 LEU A O 1
ATOM 818 N N . VAL A 1 124 ? -8.80989 -6.04347 -20.16704 1.000 52.52450 103 VAL A N 1
ATOM 819 C CA . VAL A 1 124 ? -9.18974 -5.80100 -21.55362 1.000 52.78875 103 VAL A CA 1
ATOM 820 C C . VAL A 1 124 ? -9.91399 -7.01365 -22.12560 1.000 54.73209 103 VAL A C 1
ATOM 821 O O . VAL A 1 124 ? -10.94608 -6.87599 -22.79015 1.000 56.18526 103 VAL A O 1
ATOM 825 N N . GLU A 1 125 ? -9.40159 -8.21998 -21.86518 1.000 58.27602 104 GLU A N 1
ATOM 826 C CA . GLU A 1 125 ? -10.09991 -9.42167 -22.31207 1.000 54.18959 104 GLU A CA 1
ATOM 827 C C . GLU A 1 125 ? -11.41715 -9.61149 -21.57101 1.000 54.20968 104 GLU A C 1
ATOM 828 O O . GLU A 1 125 ? -12.38586 -10.11642 -22.14927 1.000 56.81245 104 GLU A O 1
ATOM 834 N N . GLU A 1 126 ? -11.46932 -9.21483 -20.29769 1.000 54.69539 105 GLU A N 1
ATOM 835 C CA . GLU A 1 126 ? -12.70007 -9.32836 -19.52152 1.000 53.47880 105 GLU A CA 1
ATOM 836 C C . GLU A 1 126 ? -13.78088 -8.40114 -20.06361 1.000 60.26789 105 GLU A C 1
ATOM 837 O O . GLU A 1 126 ? -14.94675 -8.79639 -20.18147 1.000 68.08714 105 GLU A O 1
ATOM 843 N N . TYR A 1 127 ? -13.41038 -7.16346 -20.39777 1.000 58.00088 106 TYR A N 1
ATOM 844 C CA . TYR A 1 127 ? -14.35583 -6.23575 -21.00705 1.000 57.93139 106 TYR A CA 1
ATOM 845 C C . TYR A 1 127 ? -14.66606 -6.61919 -22.44758 1.000 57.47941 106 TYR A C 1
ATOM 846 O O . TYR A 1 127 ? -15.78054 -6.38166 -22.92579 1.000 60.42427 106 TYR A O 1
ATOM 855 N N . PHE A 1 128 ? -13.69409 -7.20240 -23.15180 1.000 58.93496 107 PHE A N 1
ATOM 856 C CA . PHE A 1 128 ? -13.92878 -7.65410 -24.51899 1.000 63.84336 107 PHE A CA 1
ATOM 857 C C . PHE A 1 128 ? -14.98320 -8.75121 -24.55473 1.000 67.18410 107 PHE A C 1
ATOM 858 O O . PHE A 1 128 ? -15.78562 -8.82469 -25.49297 1.000 66.34437 107 PHE A O 1
ATOM 866 N N . GLU A 1 129 ? -15.00366 -9.60769 -23.53197 1.000 67.35377 108 GLU A N 1
ATOM 867 C CA . GLU A 1 129 ? -16.04906 -10.61926 -23.43961 1.000 70.53021 108 GLU A CA 1
ATOM 868 C C . GLU A 1 129 ? -17.39001 -9.99083 -23.08811 1.000 72.63300 108 GLU A C 1
ATOM 869 O O . GLU A 1 129 ? -18.43673 -10.44247 -23.56650 1.000 76.55363 108 GLU A O 1
ATOM 875 N N . TRP A 1 130 ? -17.38023 -8.94694 -22.25546 1.000 70.45654 109 TRP A N 1
ATOM 876 C CA . TRP A 1 130 ? -18.62267 -8.24839 -21.94598 1.000 74.01393 109 TRP A CA 1
ATOM 877 C C . TRP A 1 130 ? -19.20414 -7.59332 -23.19179 1.000 74.02939 109 TRP A C 1
ATOM 878 O O . TRP A 1 130 ? -20.41998 -7.63213 -23.41358 1.000 70.36357 109 TRP A O 1
ATOM 889 N N . ALA A 1 131 ? -18.34827 -6.98750 -24.01903 1.000 73.64081 110 ALA A N 1
ATOM 890 C CA . ALA A 1 131 ? -18.82504 -6.33051 -25.23044 1.000 69.48830 110 ALA A CA 1
ATOM 891 C C . ALA A 1 131 ? -19.42115 -7.32800 -26.21495 1.000 73.10789 110 ALA A C 1
ATOM 892 O O . ALA A 1 131 ? -20.37019 -6.99372 -26.93315 1.000 83.56560 110 ALA A O 1
ATOM 894 N N . LYS A 1 132 ? -18.88298 -8.54954 -26.26440 1.000 79.43265 111 LYS A N 1
ATOM 895 C CA . LYS A 1 132 ? -19.46805 -9.58146 -27.11475 1.000 75.34996 111 LYS A CA 1
ATOM 896 C C . LYS A 1 132 ? -20.88059 -9.92822 -26.66693 1.000 77.61602 111 LYS A C 1
ATOM 897 O O . LYS A 1 132 ? -21.74871 -10.22574 -27.49579 1.000 79.40661 111 LYS A O 1
ATOM 903 N N . LYS A 1 133 ? -21.12910 -9.89376 -25.35704 1.000 80.50336 112 LYS A N 1
ATOM 904 C CA . LYS A 1 133 ? -22.41220 -10.31801 -24.81407 1.000 93.89824 112 LYS A CA 1
ATOM 905 C C . LYS A 1 133 ? -23.45545 -9.21008 -24.80103 1.000 86.06158 112 LYS A C 1
ATOM 906 O O . LYS A 1 133 ? -24.64532 -9.50956 -24.66744 1.000 90.55676 112 LYS A O 1
ATOM 912 N N . ASN A 1 134 ? -23.04799 -7.94524 -24.93260 1.000 81.74979 113 ASN A N 1
ATOM 913 C CA . ASN A 1 134 ? -23.95125 -6.83068 -24.68618 1.000 73.41855 113 ASN A CA 1
ATOM 914 C C . ASN A 1 134 ? -23.99321 -5.78405 -25.79212 1.000 71.19391 113 ASN A C 1
ATOM 915 O O . ASN A 1 134 ? -24.74753 -4.81320 -25.66482 1.000 78.00216 113 ASN A O 1
ATOM 920 N N . LEU A 1 135 ? -23.21934 -5.94018 -26.86244 1.000 68.22478 114 LEU A N 1
ATOM 921 C CA . LEU A 1 135 ? -23.17451 -4.95047 -27.92783 1.000 68.17324 114 LEU A CA 1
ATOM 922 C C . LEU A 1 135 ? -23.45299 -5.61099 -29.26829 1.000 69.64535 114 LEU A C 1
ATOM 923 O O . LEU A 1 135 ? -23.07217 -6.76065 -29.50299 1.000 68.53374 114 LEU A O 1
ATOM 928 N N . ASN A 1 136 ? -24.11938 -4.87025 -30.15051 1.000 72.65064 115 ASN A N 1
ATOM 929 C CA . ASN A 1 136 ? -24.26862 -5.32284 -31.52313 1.000 73.95382 115 ASN A CA 1
ATOM 930 C C . ASN A 1 136 ? -22.92871 -5.19515 -32.24622 1.000 69.57854 115 ASN A C 1
ATOM 931 O O . ASN A 1 136 ? -21.92855 -4.74069 -31.68557 1.000 65.83728 115 ASN A O 1
ATOM 936 N N . LEU A 1 137 ? -22.90629 -5.60242 -33.51526 1.000 70.48330 116 LEU A N 1
ATOM 937 C CA . LEU A 1 137 ? -21.64360 -5.63444 -34.24497 1.000 66.93816 116 LEU A CA 1
ATOM 938 C C . LEU A 1 137 ? -21.07799 -4.23959 -34.47712 1.000 66.03073 116 LEU A C 1
ATOM 939 O O . LEU A 1 137 ? -19.85492 -4.07557 -34.52574 1.000 62.53928 116 LEU A O 1
ATOM 944 N N . ASP A 1 138 ? -21.93602 -3.22673 -34.61633 1.000 69.74415 117 ASP A N 1
ATOM 945 C CA . ASP A 1 138 ? -21.43190 -1.87232 -34.82609 1.000 69.87524 117 ASP A CA 1
ATOM 946 C C . ASP A 1 138 ? -20.86616 -1.28522 -33.53846 1.000 67.21499 117 ASP A C 1
ATOM 947 O O . ASP A 1 138 ? -19.80234 -0.65514 -33.55332 1.000 64.94029 117 ASP A O 1
ATOM 952 N N . GLU A 1 139 ? -21.56472 -1.47662 -32.41666 1.000 67.91140 118 GLU A N 1
ATOM 953 C CA . GLU A 1 139 ? -21.05068 -1.00881 -31.13286 1.000 65.53757 118 GLU A CA 1
ATOM 954 C C . GLU A 1 139 ? -19.77335 -1.74378 -30.74928 1.000 60.39146 118 GLU A C 1
ATOM 955 O O . GLU A 1 139 ? -18.80968 -1.12334 -30.28701 1.000 63.57602 118 GLU A O 1
ATOM 961 N N . LEU A 1 140 ? -19.75047 -3.06741 -30.92411 1.000 62.09464 119 LEU A N 1
ATOM 962 C CA . LEU A 1 140 ? -18.52712 -3.82417 -30.67973 1.000 62.19443 119 LEU A CA 1
ATOM 963 C C . LEU A 1 140 ? -17.40035 -3.34070 -31.58208 1.000 64.02068 119 LEU A C 1
ATOM 964 O O . LEU A 1 140 ? -16.23342 -3.31852 -31.17543 1.000 65.77935 119 LEU A O 1
ATOM 969 N N . LYS A 1 141 ? -17.73540 -2.93872 -32.80953 1.000 63.36645 120 LYS A N 1
ATOM 970 C CA . LYS A 1 141 ? -16.72553 -2.44775 -33.74102 1.000 63.49703 120 LYS A CA 1
ATOM 971 C C . LYS A 1 141 ? -16.15821 -1.11245 -33.27655 1.000 63.91471 120 LYS A C 1
ATOM 972 O O . LYS A 1 141 ? -14.93693 -0.92479 -33.23866 1.000 64.05463 120 LYS A O 1
ATOM 978 N N . LYS A 1 142 ? -17.03506 -0.17195 -32.91426 1.000 66.21781 121 LYS A N 1
ATOM 979 C CA . LYS A 1 142 ? -16.57590 1.12987 -32.44034 1.000 65.52924 121 LYS A CA 1
ATOM 980 C C . LYS A 1 142 ? -15.78875 0.99927 -31.14293 1.000 64.49493 121 LYS A C 1
ATOM 981 O O . LYS A 1 142 ? -14.74138 1.63548 -30.97603 1.000 64.49018 121 LYS A O 1
ATOM 987 N N . VAL A 1 143 ? -16.27983 0.17900 -30.21200 1.000 57.75941 122 VAL A N 1
ATOM 988 C CA . VAL A 1 143 ? -15.59554 -0.00066 -28.93503 1.000 59.73021 122 VAL A CA 1
ATOM 989 C C . VAL A 1 143 ? -14.22353 -0.62593 -29.14746 1.000 64.86772 122 VAL A C 1
ATOM 990 O O . VAL A 1 143 ? -13.23476 -0.21696 -28.52603 1.000 65.66916 122 VAL A O 1
ATOM 994 N N . PHE A 1 144 ? -14.13959 -1.61808 -30.03683 1.000 64.94125 123 PHE A N 1
ATOM 995 C CA . PHE A 1 144 ? -12.87052 -2.29679 -30.28042 1.000 64.91077 123 PHE A CA 1
ATOM 996 C C . PHE A 1 144 ? -11.81427 -1.32861 -30.79960 1.000 62.59752 123 PHE A C 1
ATOM 997 O O . PHE A 1 144 ? -10.64661 -1.39791 -30.39849 1.000 58.50543 123 PHE A O 1
ATOM 1005 N N . GLU A 1 145 ? -12.20846 -0.41081 -31.68476 1.000 62.23878 124 GLU A N 1
ATOM 1006 C CA . GLU A 1 145 ? -11.25358 0.54415 -32.23708 1.000 61.97361 124 GLU A CA 1
ATOM 1007 C C . GLU A 1 145 ? -10.78155 1.53106 -31.17747 1.000 60.52239 124 GLU A C 1
ATOM 1008 O O . GLU A 1 145 ? -9.61346 1.93658 -31.17627 1.000 63.32350 124 GLU A O 1
ATOM 1014 N N . LYS A 1 146 ? -11.67394 1.93162 -30.26858 1.000 64.74836 125 LYS A N 1
ATOM 1015 C CA . LYS A 1 146 ? -11.26538 2.81503 -29.18266 1.000 58.01874 125 LYS A CA 1
ATOM 1016 C C . LYS A 1 146 ? -10.32158 2.11217 -28.21688 1.000 60.01758 125 LYS A C 1
ATOM 1017 O O . LYS A 1 146 ? -9.52849 2.77266 -27.53716 1.000 70.71906 125 LYS A O 1
ATOM 1023 N N . ILE A 1 147 ? -10.38986 0.78263 -28.13998 1.000 61.19083 126 ILE A N 1
ATOM 1024 C CA . ILE A 1 147 ? -9.47385 0.04401 -27.27693 1.000 61.87835 126 ILE A CA 1
ATOM 1025 C C . ILE A 1 147 ? -8.07551 0.02849 -27.88118 1.000 60.50288 126 ILE A C 1
ATOM 1026 O O . ILE A 1 147 ? -7.08194 0.29231 -27.19507 1.000 64.13547 126 ILE A O 1
ATOM 1031 N N . LEU A 1 148 ? -7.97743 -0.27248 -29.17859 1.000 61.19330 127 LEU A N 1
ATOM 1032 C CA . LEU A 1 148 ? -6.67824 -0.30221 -29.83957 1.000 58.95945 127 LEU A CA 1
ATOM 1033 C C . LEU A 1 148 ? -6.04298 1.07755 -29.93356 1.000 66.27148 127 LEU A C 1
ATOM 1034 O O . LEU A 1 148 ? -4.82563 1.17363 -30.12117 1.000 71.84318 127 LEU A O 1
ATOM 1039 N N . LYS A 1 149 ? -6.83237 2.14255 -29.80846 1.000 65.07141 128 LYS A N 1
ATOM 1040 C CA . LYS A 1 149 ? -6.31460 3.49911 -29.91853 1.000 59.99433 128 LYS A CA 1
ATOM 1041 C C . LYS A 1 149 ? -6.01367 4.14246 -28.57237 1.000 62.98787 128 LYS A C 1
ATOM 1042 O O . LYS A 1 149 ? -5.06634 4.92993 -28.47700 1.000 71.26485 128 LYS A O 1
ATOM 1048 N N . GLU A 1 150 ? -6.77727 3.81876 -27.52486 1.000 59.16827 129 GLU A N 1
ATOM 1049 C CA . GLU A 1 150 ? -6.64868 4.50288 -26.24649 1.000 63.99993 129 GLU A CA 1
ATOM 1050 C C . GLU A 1 150 ? -6.19580 3.61995 -25.09345 1.000 64.34102 129 GLU A C 1
ATOM 1051 O O . GLU A 1 150 ? -5.63618 4.14931 -24.12774 1.000 72.01109 129 GLU A O 1
ATOM 1057 N N . VAL A 1 151 ? -6.41629 2.31103 -25.15420 1.000 65.61213 130 VAL A N 1
ATOM 1058 C CA . VAL A 1 151 ? -6.02258 1.42430 -24.06146 1.000 71.29361 130 VAL A CA 1
ATOM 1059 C C . VAL A 1 151 ? -4.54472 1.08058 -24.20155 1.000 75.65844 130 VAL A C 1
ATOM 1060 O O . VAL A 1 151 ? -4.14105 0.47109 -25.20256 1.000 75.45923 130 VAL A O 1
ATOM 1064 N N . PRO A 1 152 ? -3.70681 1.45337 -23.23497 1.000 83.73739 131 PRO A N 1
ATOM 1065 C CA . PRO A 1 152 ? -2.28174 1.10508 -23.31146 1.000 83.10042 131 PRO A CA 1
ATOM 1066 C C . PRO A 1 152 ? -2.02563 -0.38313 -23.14951 1.000 79.33845 131 PRO A C 1
ATOM 1067 O O . PRO A 1 152 ? -1.96111 -0.89492 -22.02739 1.000 79.79351 131 PRO A O 1
ATOM 1071 N N . ILE A 1 153 ? -1.87177 -1.08193 -24.26800 1.000 73.32295 132 ILE A N 1
ATOM 1072 C CA . ILE A 1 153 ? -1.55666 -2.50697 -24.26536 1.000 79.95690 132 ILE A CA 1
ATOM 1073 C C . ILE A 1 153 ? -0.41188 -2.73446 -25.24607 1.000 77.91529 132 ILE A C 1
ATOM 1074 O O . ILE A 1 153 ? -0.25831 -1.95673 -26.19903 1.000 75.20904 132 ILE A O 1
ATOM 1079 N N . PRO A 1 154 ? 0.42108 -3.75822 -25.05152 1.000 73.66793 133 PRO A N 1
ATOM 1080 C CA . PRO A 1 154 ? 1.53595 -3.98162 -25.97959 1.000 75.06873 133 PRO A CA 1
ATOM 1081 C C . PRO A 1 154 ? 1.03512 -4.25453 -27.38872 1.000 78.05726 133 PRO A C 1
ATOM 1082 O O . PRO A 1 154 ? -0.07985 -4.73817 -27.59148 1.000 80.84498 133 PRO A O 1
ATOM 1086 N N . GLU A 1 155 ? 1.87693 -3.92825 -28.37300 1.000 82.06566 134 GLU A N 1
ATOM 1087 C CA . GLU A 1 155 ? 1.49034 -4.14571 -29.76284 1.000 80.60972 134 GLU A CA 1
ATOM 1088 C C . GLU A 1 155 ? 1.36380 -5.62973 -30.08253 1.000 83.66125 134 GLU A C 1
ATOM 1089 O O . GLU A 1 155 ? 0.55687 -6.00993 -30.93823 1.000 89.84423 134 GLU A O 1
ATOM 1095 N N . GLU A 1 156 ? 2.14444 -6.48005 -29.41106 1.000 87.68557 135 GLU A N 1
ATOM 1096 C CA . GLU A 1 156 ? 1.96810 -7.91956 -29.57209 1.000 92.36593 135 GLU A CA 1
ATOM 1097 C C . GLU A 1 156 ? 0.60876 -8.36402 -29.04623 1.000 90.62887 135 GLU A C 1
ATOM 1098 O O . GLU A 1 156 ? -0.05327 -9.21505 -29.65258 1.000 88.61120 135 GLU A O 1
ATOM 1100 N N . PHE A 1 157 ? 0.17404 -7.79446 -27.91845 1.000 83.84763 136 PHE A N 1
ATOM 1101 C CA . PHE A 1 157 ? -1.16017 -8.08787 -27.40703 1.000 80.89250 136 PHE A CA 1
ATOM 1102 C C . PHE A 1 157 ? -2.24095 -7.48629 -28.29679 1.000 80.43564 136 PHE A C 1
ATOM 1103 O O . PHE A 1 157 ? -3.33389 -8.05241 -28.41108 1.000 76.38151 136 PHE A O 1
ATOM 1111 N N . LYS A 1 158 ? -1.95529 -6.34792 -28.93487 1.000 81.14381 137 LYS A N 1
ATOM 1112 C CA . LYS A 1 158 ? -2.90328 -5.77254 -29.88286 1.000 76.83806 137 LYS A CA 1
ATOM 1113 C C . LYS A 1 158 ? -3.07312 -6.67081 -31.09841 1.000 81.10204 137 LYS A C 1
ATOM 1114 O O . LYS A 1 158 ? -4.18116 -6.80688 -31.62940 1.000 82.63803 137 LYS A O 1
ATOM 1120 N N . GLU A 1 159 ? -1.98195 -7.28421 -31.56049 1.000 85.16917 138 GLU A N 1
ATOM 1121 C CA . GLU A 1 159 ? -2.08109 -8.21504 -32.67776 1.000 88.83337 138 GLU A CA 1
ATOM 1122 C C . GLU A 1 159 ? -2.89601 -9.44175 -32.29397 1.000 85.71278 138 GLU A C 1
ATOM 1123 O O . GLU A 1 159 ? -3.69878 -9.93569 -33.09404 1.000 82.73562 138 GLU A O 1
ATOM 1129 N N . GLU A 1 160 ? -2.70635 -9.94267 -31.07047 1.000 82.95266 139 GLU A N 1
ATOM 1130 C CA . GLU A 1 160 ? -3.48812 -11.08430 -30.60749 1.000 81.81725 139 GLU A CA 1
ATOM 1131 C C . GLU A 1 160 ? -4.96547 -10.73039 -30.49785 1.000 78.09664 139 GLU A C 1
ATOM 1132 O O . GLU A 1 160 ? -5.83129 -11.52982 -30.87154 1.000 75.37769 139 GLU A O 1
ATOM 1138 N N . LEU A 1 161 ? -5.27408 -9.53475 -29.98771 1.000 83.20521 140 LEU A N 1
ATOM 1139 C CA . LEU A 1 161 ? -6.66615 -9.10144 -29.91994 1.000 75.76027 140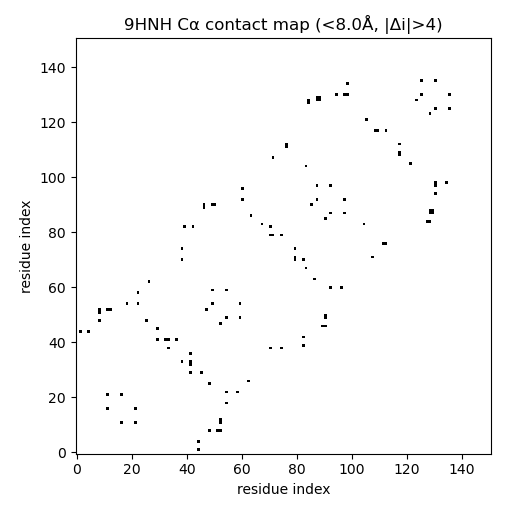 LEU A CA 1
ATOM 1140 C C . LEU A 1 161 ? -7.25220 -8.91932 -31.31183 1.000 76.18688 140 LEU A C 1
ATOM 1141 O O . LEU A 1 161 ? -8.41493 -9.26149 -31.55258 1.000 80.49726 140 LEU A O 1
ATOM 1146 N N . LYS A 1 162 ? -6.46231 -8.37644 -32.24057 1.000 76.83828 141 LYS A N 1
ATOM 1147 C CA . LYS A 1 162 ? -6.93451 -8.21220 -33.60995 1.000 83.33249 141 LYS A CA 1
ATOM 1148 C C . LYS A 1 162 ? -7.19773 -9.55663 -34.27492 1.000 87.51364 141 LYS A C 1
ATOM 1149 O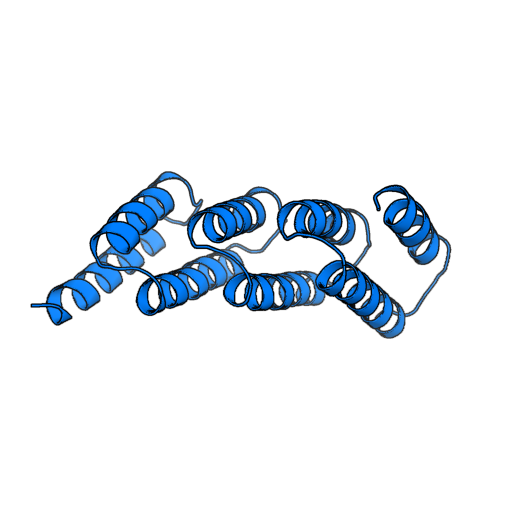 O . LYS A 1 162 ? -8.07896 -9.66027 -35.13544 1.000 89.26622 141 LYS A O 1
ATOM 1151 N N . LYS A 1 163 ? -6.45166 -10.59538 -33.89069 1.000 83.90231 142 LYS A N 1
ATOM 1152 C CA . LYS A 1 163 ? -6.69041 -11.92420 -34.44404 1.000 83.16586 142 LYS A CA 1
ATOM 1153 C C . LYS A 1 163 ? -7.90006 -12.58992 -33.79838 1.000 82.89475 142 LYS A C 1
ATOM 1154 O O . LYS A 1 163 ? -8.70762 -13.21615 -34.49373 1.000 82.19858 142 LYS A O 1
ATOM 1160 N N . ARG A 1 164 ? -8.03548 -12.47833 -32.47278 1.000 78.03341 143 ARG A N 1
ATOM 1161 C CA . ARG A 1 164 ? -9.23885 -12.97538 -31.81153 1.000 78.79285 143 ARG A CA 1
ATOM 1162 C C . ARG A 1 164 ? -10.47802 -12.27248 -32.34596 1.000 77.44699 143 ARG A C 1
ATOM 1163 O O . ARG A 1 164 ? -11.53767 -12.89036 -32.50446 1.000 76.18702 143 ARG A O 1
ATOM 1171 N N . TYR A 1 165 ? -10.36005 -10.97321 -32.62203 1.000 81.51434 144 TYR A N 1
ATOM 1172 C CA . TYR A 1 165 ? -11.46345 -10.22901 -33.21282 1.000 77.55539 144 TYR A CA 1
ATOM 1173 C C . TYR A 1 165 ? -11.79715 -10.75562 -34.60208 1.000 80.87999 144 TYR A C 1
ATOM 1174 O O . TYR A 1 165 ? -12.97195 -10.84087 -34.97343 1.000 84.80720 144 TYR A O 1
ATOM 1183 N N . GLU A 1 166 ? -10.77768 -11.12592 -35.38085 1.000 81.07835 145 GLU A N 1
ATOM 1184 C CA . GLU A 1 166 ? -11.03048 -11.67518 -36.70922 1.000 85.18335 145 GLU A CA 1
ATOM 1185 C C . GLU A 1 166 ? -11.71304 -13.03337 -36.62744 1.000 85.49766 145 GLU A C 1
ATOM 1186 O O . GLU A 1 166 ? -12.65788 -13.30200 -37.37677 1.000 87.03449 145 GLU A O 1
ATOM 1192 N N . GLU A 1 167 ? -11.24399 -13.90587 -35.73185 1.000 86.98926 146 GLU A N 1
ATOM 1193 C CA . GLU A 1 167 ? -11.87768 -15.21043 -35.57258 1.000 88.10635 146 GLU A CA 1
ATOM 1194 C C . GLU A 1 167 ? -13.32879 -15.06454 -35.13898 1.000 87.25504 146 GLU A C 1
ATOM 1195 O O . GLU A 1 167 ? -14.19108 -15.84369 -35.55929 1.000 93.64265 146 GLU A O 1
ATOM 1201 N N . TYR A 1 168 ? -13.61750 -14.06551 -34.30303 1.000 88.16495 147 TYR A N 1
ATOM 1202 C CA . TYR A 1 168 ? -14.99172 -13.82633 -33.87777 1.000 89.64369 147 TYR A CA 1
ATOM 1203 C C . TYR A 1 168 ? -15.83107 -13.25364 -35.01397 1.000 92.11688 147 TYR A C 1
ATOM 1204 O O . TYR A 1 168 ? -17.01744 -13.57698 -35.13758 1.000 94.22134 147 TYR A O 1
ATOM 1213 N N . MET A 1 169 ? -15.23496 -12.40497 -35.85580 1.000 91.24901 148 MET A N 1
ATOM 1214 C CA . MET A 1 169 ? -15.97252 -11.84761 -36.98482 1.000 91.54637 148 MET A CA 1
ATOM 1215 C C . MET A 1 169 ? -16.20538 -12.88927 -38.07166 1.000 92.12214 148 MET A C 1
ATOM 1216 O O . MET A 1 169 ? -17.23602 -12.85091 -38.75338 1.000 96.92307 148 MET A O 1
ATOM 1221 N N . LYS A 1 170 ? -15.26498 -13.82063 -38.25090 1.000 94.41088 149 LYS A N 1
ATOM 1222 C CA . LYS A 1 170 ? -15.46544 -14.89142 -39.21966 1.000 93.59053 149 LYS A CA 1
ATOM 1223 C C . LYS A 1 170 ? -16.61213 -15.79996 -38.80544 1.000 97.05355 149 LYS A C 1
ATOM 1224 O O . LYS A 1 170 ? -17.33958 -16.31227 -39.66430 1.000 101.89976 149 LYS A O 1
ATOM 1230 N N . LYS A 1 171 ? -16.79551 -16.00291 -37.49936 1.000 94.62061 150 LYS A N 1
ATOM 1231 C CA . LYS A 1 171 ? -17.90499 -16.82641 -37.03873 1.000 99.97404 150 LYS A CA 1
ATOM 1232 C C . LYS A 1 171 ? -19.24784 -16.16043 -37.31002 1.000 101.17757 150 LYS A C 1
ATOM 1233 O O . LYS A 1 171 ? -20.26341 -16.85445 -37.43078 1.000 103.85282 150 LYS A O 1
ATOM 1239 N N . ARG A 1 172 ? -19.28034 -14.82764 -37.41487 1.000 97.38937 151 ARG A N 1
ATOM 1240 C CA . ARG A 1 172 ? -20.53556 -14.15983 -37.74326 1.000 92.09076 151 ARG A CA 1
ATOM 1241 C C . ARG A 1 172 ? -21.02484 -14.57284 -39.12292 1.000 96.42390 151 ARG A C 1
ATOM 1242 O O . ARG A 1 172 ? -22.22922 -14.73797 -39.33918 1.000 112.42104 151 ARG A O 1
ATOM 1250 N N . GLN A 1 173 ? -20.10479 -14.75183 -40.06381 1.000 97.51330 152 GLN A N 1
ATOM 1251 C CA . GLN A 1 173 ? -20.44541 -15.04971 -41.45081 1.000 106.92978 152 GLN A CA 1
ATOM 1252 C C . GLN A 1 173 ? -20.78514 -16.52495 -41.66948 1.000 103.12022 152 GLN A C 1
ATOM 1253 O O . GLN A 1 173 ? -20.80305 -17.01458 -42.80349 1.000 93.55800 152 GLN A O 1
#

Secondary structure (DSSP, 8-state):
-HHHHHHHHHHHHTS---HHHHHHHHHHHHHHHHHHS-HHHHHHHHHHHHHHS---HHHHHHHHHHHHHHHTTS--HHHHHHHHHHHHHHS---HHHHHHHHHHHHHHHHHH--HHHHHHHHHHHHHHS---HHHHHHHHHHHHHHHHHH-

Nearest PDB structures (foldseek):
  4gpk-assembly1_C  TM=4.780E-01  e=1.243E+00  Bacillus thuringiensis serovar thuringiensis
  4gpk-assembly2_F  TM=4.399E-01  e=5.879E+00  Bacillus thuringiensis serovar thuringiensis
  4gpk-assembly3_K  TM=4.821E-01  e=8.898E+00  Bacillus thuringiensis serovar thuringiensis
  4gpk-assembly1_D  TM=4.041E-01  e=6.868E+00  Bacillus thuringiensis serovar thuringiensis
  9g6k-assembly1_Li  TM=2.979E-01  e=8.898E+00  Toxoplasma gondii

Sequence (151 aa):
WEEELEKFIRYLKENDLPEEEKEKLVREFLRKAKENLNPEELFKVFLRIINEVPLPEEFKKKLVEEYFEWAKENLNPEELFKVFLRIINEVPLPEEFKKKLVEEYFEWAKKNLNLDELKKVFEKILKEVPIPEEFKEELKKRYEEYMKKRQ

B-factor: mean 103.09, std 39.91, range [49.53, 267.76]

Radius of gyration: 17.17 Å; Cα contacts (8 Å, |Δi|>4): 67; chains: 1; bounding box: 28×31×55 Å

Solvent-accessible surface area: 8715 Å² total; per-residue (Å²): 86,124,84,56,8,45,69,24,19,61,124,4,76,92,46,112,54,86,116,134,91,33,42,131,43,0,108,100,29,22,52,139,8,94,87,104,38,95,27,137,40,2,2,54,6,0,27,81,0,2,115,81,7,95,18,46,78,115,10,36,48,25,3,0,63,64,16,0,79,17,0,46,111,92,22,74,48,68,82,0,18,139,10,0,25,94,1,0,92,92,5,78,18,50,64,119,16,36,44,89,0,0,53,27,0,2,61,20,1,45,167,78,19,93,81,100,73,2,103,138,19,13,92,103,2,50,179,86,2,66,14,52,130,78,11,44,101,87,3,30,99,66,31,82,98,35,43,141,139,113,179